Protein AF-A0A7S4MYH3-F1 (afdb_monomer_lite)

Foldseek 3Di:
DVVVVVVVVVVLLCVLAKDWDAAPPDPDIDIDHDPVVSPAAEDPDFQWDWDQDNHPRDIDIGGPDDDDVVGGGYDHPPPPPDDDDDQLVVSQVVVVVSVDGDPHPVNVVVVCPPPQPADPVPRHGQDLPPPDDDDDDDDPDDDDPDPPPPDDDDDDDDPVPDPDDDTDDPPDDPPDD

pLDDT: mean 71.09, std 26.32, range [26.2, 97.81]

Secondary structure (DSSP, 8-state):
-HHHHHHHHHHHHHHHH-EEE--TT-SS-EEE--TTGGGPEE-SS-SEEEEEETTTTEEEEEESS---TTPPPEE-TT---SS-PPPHHHHHHHHHTTT-----HHHHHHHT-S--EEPTTT--EE-S-------------S----------------TT------PPPTT------

Organism: NCBI:txid72548

Radius of gyration: 24.91 Å; chains: 1; bounding box: 47×44×74 Å

Structure (mmCIF, N/CA/C/O backbone):
data_AF-A0A7S4MYH3-F1
#
_entry.id   AF-A0A7S4MYH3-F1
#
loop_
_atom_site.group_PDB
_atom_site.id
_atom_site.type_symbol
_atom_site.label_atom_id
_atom_site.label_alt_id
_atom_site.label_comp_id
_atom_site.label_asym_id
_atom_site.label_entity_id
_atom_site.label_seq_id
_atom_site.pdbx_PDB_ins_code
_atom_site.Cartn_x
_atom_site.Cartn_y
_atom_site.Cartn_z
_atom_site.occupancy
_atom_site.B_iso_or_equiv
_atom_site.auth_seq_id
_atom_site.auth_comp_id
_atom_site.auth_asym_id
_atom_site.auth_atom_id
_atom_site.pdbx_PDB_model_num
ATOM 1 N N . GLU A 1 1 ? -1.371 -21.187 26.326 1.00 77.88 1 GLU A N 1
ATOM 2 C CA . GLU A 1 1 ? -1.221 -21.629 24.920 1.00 77.88 1 GLU A CA 1
ATOM 3 C C . GLU A 1 1 ? -2.304 -21.129 23.949 1.00 77.88 1 GLU A C 1
ATOM 5 O O . GLU A 1 1 ? -2.025 -20.243 23.146 1.00 77.88 1 GLU A O 1
ATOM 10 N N . ALA A 1 2 ? -3.549 -21.633 23.972 1.00 91.75 2 ALA A N 1
ATOM 11 C CA . ALA A 1 2 ? -4.545 -21.279 22.938 1.00 91.75 2 ALA A CA 1
ATOM 12 C C . ALA A 1 2 ? -4.928 -19.783 22.912 1.00 91.75 2 ALA A C 1
ATOM 14 O O . ALA A 1 2 ? -5.076 -19.186 21.843 1.00 91.75 2 ALA A O 1
ATOM 15 N N . GLN A 1 3 ? -5.068 -19.159 24.085 1.00 94.94 3 GLN A N 1
ATOM 16 C CA . GLN A 1 3 ? -5.389 -17.735 24.203 1.00 94.94 3 GLN A CA 1
ATOM 17 C C . GLN A 1 3 ? -4.235 -16.837 23.737 1.00 94.94 3 GLN A C 1
ATOM 19 O O . GLN A 1 3 ? -4.470 -15.880 23.004 1.00 94.94 3 GLN A O 1
ATOM 24 N N . GLU A 1 4 ? -2.994 -17.179 24.081 1.00 96.75 4 GLU A N 1
ATOM 25 C CA . GLU A 1 4 ? -1.796 -16.451 23.638 1.00 96.75 4 GLU A CA 1
ATOM 26 C C . GLU A 1 4 ? -1.680 -16.473 22.115 1.00 96.75 4 GLU A C 1
ATOM 28 O O . GLU A 1 4 ? -1.494 -15.431 21.489 1.00 96.75 4 GLU A O 1
ATOM 33 N N . ARG A 1 5 ? -1.909 -17.637 21.493 1.00 96.50 5 ARG A N 1
ATOM 34 C CA . ARG A 1 5 ? -1.920 -17.762 20.031 1.00 96.50 5 ARG A CA 1
ATOM 35 C C . ARG A 1 5 ? -2.993 -16.883 19.383 1.00 96.50 5 ARG A C 1
ATOM 37 O O . ARG A 1 5 ? -2.748 -16.282 18.334 1.00 96.50 5 ARG A O 1
ATOM 44 N N . ARG A 1 6 ? -4.179 -16.785 19.994 1.00 96.88 6 ARG A N 1
ATOM 45 C CA . ARG A 1 6 ? -5.254 -15.899 19.513 1.00 96.88 6 ARG A CA 1
ATOM 46 C C . ARG A 1 6 ? -4.842 -14.431 19.599 1.00 96.88 6 ARG A C 1
ATOM 48 O O . ARG A 1 6 ? -5.000 -13.719 18.611 1.00 96.88 6 ARG A O 1
ATOM 55 N N . ILE A 1 7 ? -4.282 -14.003 20.730 1.00 97.06 7 ILE A N 1
ATOM 56 C CA . ILE A 1 7 ? -3.800 -12.629 20.932 1.00 97.06 7 ILE A CA 1
ATOM 57 C C . ILE A 1 7 ? -2.710 -12.295 19.907 1.00 97.06 7 ILE A C 1
ATOM 59 O O . ILE A 1 7 ? -2.837 -11.310 19.181 1.00 97.06 7 ILE A O 1
ATOM 63 N N . ALA A 1 8 ? -1.706 -13.162 19.757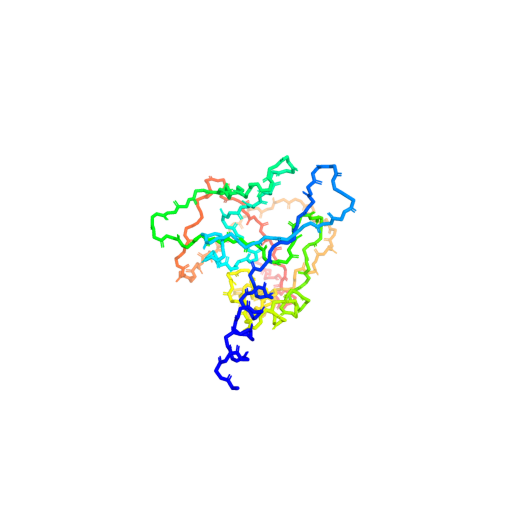 1.00 96.81 8 ALA A N 1
ATOM 64 C CA . ALA A 1 8 ? -0.631 -12.992 18.781 1.00 96.81 8 ALA A CA 1
ATOM 65 C C . ALA A 1 8 ? -1.163 -12.868 17.344 1.00 96.81 8 ALA A C 1
ATOM 67 O O . ALA A 1 8 ? -0.713 -12.019 16.578 1.00 96.81 8 ALA A O 1
ATOM 68 N N . THR A 1 9 ? -2.177 -13.660 16.984 1.00 95.88 9 THR A N 1
ATOM 69 C CA . THR A 1 9 ? -2.806 -13.597 15.655 1.00 95.88 9 THR A CA 1
ATOM 70 C C . THR A 1 9 ? -3.501 -12.256 15.409 1.00 95.88 9 THR A C 1
ATOM 72 O O . THR A 1 9 ? -3.413 -11.706 14.310 1.00 95.88 9 THR A O 1
ATOM 75 N N . VAL A 1 10 ? -4.205 -11.717 16.408 1.00 95.00 10 VAL A N 1
ATOM 76 C CA . VAL A 1 10 ? -4.871 -10.409 16.295 1.00 95.00 10 VAL A CA 1
ATOM 77 C C . VAL A 1 10 ? -3.840 -9.292 16.148 1.00 95.00 10 VAL A C 1
ATOM 79 O O . VAL A 1 10 ? -3.976 -8.462 15.251 1.00 95.00 10 VAL A O 1
ATOM 82 N N . LEU A 1 11 ? -2.779 -9.315 16.959 1.00 94.88 11 LEU A N 1
ATOM 83 C CA . LEU A 1 11 ? -1.697 -8.333 16.884 1.00 94.88 11 LEU A CA 1
ATOM 84 C C . LEU A 1 11 ? -0.971 -8.384 15.535 1.00 94.88 11 LEU A C 1
ATOM 86 O O . LEU A 1 11 ? -0.746 -7.341 14.929 1.00 94.88 11 LEU A O 1
ATOM 90 N N . ALA A 1 12 ? -0.693 -9.578 15.006 1.00 92.31 12 ALA A N 1
ATOM 91 C CA . ALA A 1 12 ? -0.082 -9.734 13.686 1.00 92.31 12 ALA A CA 1
ATOM 92 C C . ALA A 1 12 ? -0.967 -9.158 12.566 1.00 92.31 12 ALA A C 1
ATOM 94 O O . ALA A 1 12 ? -0.478 -8.472 11.667 1.00 92.31 12 ALA A O 1
ATOM 95 N N . ARG A 1 13 ? -2.290 -9.381 12.631 1.00 92.31 13 ARG A N 1
ATOM 96 C CA . ARG A 1 13 ? -3.244 -8.786 11.678 1.00 92.31 13 ARG A CA 1
ATOM 97 C C . ARG A 1 13 ? -3.248 -7.266 11.771 1.00 92.31 13 ARG A C 1
ATOM 99 O O . ARG A 1 13 ? -3.259 -6.615 10.729 1.00 92.31 13 ARG A O 1
ATOM 106 N N . TRP A 1 14 ? -3.226 -6.719 12.985 1.00 92.88 14 TRP A N 1
ATOM 107 C CA . TRP A 1 14 ? -3.148 -5.280 13.208 1.00 92.88 14 TRP A CA 1
ATOM 108 C C . TRP A 1 14 ? -1.850 -4.692 12.649 1.00 92.88 14 TRP A C 1
ATOM 110 O O . TRP A 1 14 ? -1.893 -3.741 11.881 1.00 92.88 14 TRP A O 1
ATOM 120 N N . GLN A 1 15 ? -0.702 -5.300 12.940 1.00 89.25 15 GLN A N 1
ATOM 121 C CA . GLN A 1 15 ? 0.598 -4.812 12.481 1.00 89.25 15 GLN A CA 1
ATOM 122 C C . GLN A 1 15 ? 0.737 -4.839 10.951 1.00 89.25 15 GLN A C 1
ATOM 124 O O . GLN A 1 15 ? 1.323 -3.933 10.361 1.00 89.25 15 GLN A O 1
ATOM 129 N N . ALA A 1 16 ? 0.181 -5.858 10.292 1.00 87.75 16 ALA A N 1
ATOM 130 C CA . ALA A 1 16 ? 0.255 -5.976 8.839 1.00 87.75 16 ALA A CA 1
ATOM 131 C C . ALA A 1 16 ? -0.674 -4.993 8.109 1.00 87.75 16 ALA A C 1
ATOM 133 O O . ALA A 1 16 ? -0.323 -4.504 7.035 1.00 87.75 16 ALA A O 1
ATOM 134 N N . ASN A 1 17 ? -1.841 -4.697 8.686 1.00 90.44 17 ASN A N 1
ATOM 135 C CA . ASN A 1 17 ? -2.952 -4.093 7.952 1.00 90.44 17 ASN A CA 1
ATOM 136 C C . ASN A 1 17 ? -3.521 -2.807 8.576 1.00 90.44 17 ASN A C 1
ATOM 138 O O . ASN A 1 17 ? -4.408 -2.188 7.989 1.00 90.44 17 ASN A O 1
ATOM 142 N N . GLY A 1 18 ? -3.077 -2.435 9.776 1.00 90.19 18 GLY A N 1
ATOM 143 C CA . GLY A 1 18 ? -3.474 -1.199 10.435 1.00 90.19 18 GLY A CA 1
ATOM 144 C C . GLY A 1 18 ? -3.034 0.013 9.620 1.00 90.19 18 GLY A C 1
ATOM 145 O O . GLY A 1 18 ? -1.952 0.020 9.023 1.00 90.19 18 GLY A O 1
ATOM 146 N N . PHE A 1 19 ? -3.895 1.024 9.584 1.00 88.25 19 PHE A N 1
ATOM 147 C CA . PHE A 1 19 ? -3.667 2.268 8.864 1.00 88.25 19 PHE A CA 1
ATOM 148 C C . PHE A 1 19 ? -3.749 3.439 9.838 1.00 88.25 19 PHE A C 1
ATOM 150 O O . PHE A 1 19 ? -4.798 3.636 10.456 1.00 88.25 19 PHE A O 1
ATOM 157 N N . SER A 1 20 ? -2.653 4.187 9.968 1.00 89.12 20 SER A N 1
ATOM 158 C CA . SER A 1 20 ? -2.601 5.409 10.772 1.00 89.12 20 SER A CA 1
ATOM 159 C C . SER A 1 20 ? -3.119 6.598 9.972 1.00 89.12 20 SER A C 1
ATOM 161 O O . SER A 1 20 ? -2.891 6.683 8.765 1.00 89.12 20 SER A O 1
ATOM 163 N N . PHE A 1 21 ? -3.839 7.504 10.626 1.00 88.81 21 PHE A N 1
ATOM 164 C CA . PHE A 1 21 ? -4.368 8.710 10.003 1.00 88.81 21 PHE A CA 1
ATOM 165 C C . PHE A 1 21 ? -4.601 9.823 11.036 1.00 88.81 21 PHE A C 1
ATOM 167 O O . PHE A 1 21 ? -4.911 9.542 12.197 1.00 88.81 21 PHE A O 1
ATOM 174 N N . PRO A 1 22 ? -4.521 11.096 10.617 1.00 88.31 22 PRO A N 1
ATOM 175 C CA . PRO A 1 22 ? -4.931 12.213 11.454 1.00 88.31 22 PRO A CA 1
ATOM 176 C C . PRO A 1 22 ? -6.462 12.314 11.503 1.00 88.31 22 PRO A C 1
ATOM 178 O O . PRO A 1 22 ? -7.133 12.261 10.467 1.00 88.31 22 PRO A O 1
ATOM 181 N N . LEU A 1 23 ? -7.019 12.520 12.698 1.00 89.62 23 LEU A N 1
ATOM 182 C CA . LEU A 1 23 ? -8.419 12.902 12.886 1.00 89.62 23 LEU A CA 1
ATOM 183 C C . LEU A 1 23 ? -8.480 14.370 13.332 1.00 89.62 23 LEU A C 1
ATOM 185 O O . LEU A 1 23 ? -7.692 14.818 14.162 1.00 89.62 23 LEU A O 1
ATOM 189 N N . ARG A 1 24 ? -9.393 15.154 12.754 1.00 89.62 24 ARG A N 1
ATOM 190 C CA . ARG A 1 24 ? -9.544 16.577 13.067 1.00 89.62 24 ARG A CA 1
ATOM 191 C C . ARG A 1 24 ? -9.899 16.740 14.542 1.00 89.62 24 ARG A C 1
ATOM 193 O O . ARG A 1 24 ? -10.902 16.203 14.995 1.00 89.62 24 ARG A O 1
ATOM 200 N N . GLY A 1 25 ? -9.123 17.567 15.237 1.00 87.50 25 GLY A N 1
ATOM 201 C CA . GLY A 1 25 ? -9.317 17.848 16.659 1.00 87.50 25 GLY A CA 1
ATOM 202 C C . GLY A 1 25 ? -8.562 16.896 17.585 1.00 87.50 25 GLY A C 1
ATOM 203 O O . GLY A 1 25 ? -8.502 17.170 18.778 1.00 87.50 25 GLY A O 1
ATOM 204 N N . GLU A 1 26 ? -7.932 15.848 17.050 1.00 87.94 26 GLU A N 1
ATOM 205 C CA . GLU A 1 26 ? -7.080 14.950 17.824 1.00 87.94 26 GLU A CA 1
ATOM 206 C C . GLU A 1 26 ? -5.618 15.382 17.746 1.00 87.94 26 GLU A C 1
ATOM 208 O O . GLU A 1 26 ? -5.087 15.680 16.674 1.00 87.94 26 GLU A O 1
ATOM 213 N N . ALA A 1 27 ? -4.954 15.406 18.902 1.00 83.12 27 ALA A N 1
ATOM 214 C CA . ALA A 1 27 ? -3.536 15.747 18.992 1.00 83.12 27 ALA A CA 1
ATOM 215 C C . ALA A 1 27 ? -2.619 14.604 18.521 1.00 83.12 27 ALA A C 1
ATOM 217 O O . ALA A 1 27 ? -1.456 14.841 18.200 1.00 83.12 27 ALA A O 1
ATOM 218 N N . GLN A 1 28 ? -3.123 13.368 18.507 1.00 83.44 28 GLN A N 1
ATOM 219 C CA . GLN A 1 28 ? -2.377 12.172 18.122 1.00 83.44 28 GLN A CA 1
ATOM 220 C C . GLN A 1 28 ? -3.003 11.530 16.885 1.00 83.44 28 GLN A C 1
ATOM 222 O O . GLN A 1 28 ? -4.215 11.602 16.676 1.00 83.44 28 GLN A O 1
ATOM 227 N N . GLU A 1 29 ? -2.174 10.870 16.076 1.00 85.75 29 GLU A N 1
ATOM 228 C CA . GLU A 1 29 ? -2.682 10.009 15.013 1.00 85.75 29 GLU A CA 1
ATOM 229 C C . GLU A 1 29 ? -3.488 8.854 15.608 1.00 85.75 29 GLU A C 1
ATOM 231 O O . GLU A 1 29 ? -3.087 8.223 16.590 1.00 85.75 29 GLU A O 1
ATOM 236 N N . LEU A 1 30 ? -4.615 8.554 14.973 1.00 89.94 30 LEU A N 1
ATOM 237 C CA . LEU A 1 30 ? -5.394 7.361 15.263 1.00 89.94 30 LEU A CA 1
ATOM 238 C C . LEU A 1 30 ? -5.020 6.258 14.281 1.00 89.94 30 LEU A C 1
ATOM 240 O O . LEU A 1 30 ? -4.434 6.504 13.228 1.00 89.94 30 LEU A O 1
ATOM 244 N N . ALA A 1 31 ? -5.397 5.027 14.610 1.00 90.50 31 ALA A N 1
ATOM 245 C CA . ALA A 1 31 ? -5.215 3.887 13.730 1.00 90.50 31 ALA A CA 1
ATOM 246 C C . ALA A 1 31 ? -6.507 3.079 13.613 1.00 90.50 31 ALA A C 1
ATOM 248 O O . ALA A 1 31 ? -7.250 2.918 14.582 1.00 90.50 31 ALA A O 1
ATOM 249 N N . ALA A 1 32 ? -6.771 2.555 12.417 1.00 92.56 32 ALA A N 1
ATOM 250 C CA . ALA A 1 32 ? -7.937 1.723 12.150 1.00 92.56 32 ALA A CA 1
ATOM 251 C C . ALA A 1 32 ? -7.619 0.553 11.215 1.00 92.56 32 ALA A C 1
ATOM 253 O O . ALA A 1 32 ? -6.666 0.570 10.434 1.00 92.56 32 ALA A O 1
ATOM 254 N N . ALA A 1 33 ? -8.476 -0.464 11.292 1.00 92.81 33 ALA A N 1
ATOM 255 C CA . ALA A 1 33 ? -8.488 -1.628 10.421 1.00 92.81 33 ALA A CA 1
ATOM 256 C C . ALA A 1 33 ? -9.753 -1.602 9.549 1.00 92.81 33 ALA A C 1
ATOM 258 O O . ALA A 1 33 ? -10.864 -1.822 10.030 1.00 92.81 33 ALA A O 1
ATOM 259 N N . TYR A 1 34 ? -9.588 -1.348 8.252 1.00 94.56 34 TYR A N 1
ATOM 260 C CA . TYR A 1 34 ? -10.688 -1.251 7.292 1.00 94.56 34 TYR A CA 1
ATOM 261 C C . TYR A 1 34 ? -10.880 -2.566 6.526 1.00 94.56 34 TYR A C 1
ATOM 263 O O . TYR A 1 34 ? -10.160 -2.845 5.568 1.00 94.56 34 TYR A O 1
ATOM 271 N N . HIS A 1 35 ? -11.891 -3.355 6.903 1.00 92.25 35 HIS A N 1
ATOM 272 C CA . HIS A 1 35 ? -12.091 -4.733 6.425 1.00 92.25 35 HIS A CA 1
ATOM 273 C C . HIS A 1 35 ? -11.937 -4.944 4.903 1.00 92.25 35 HIS A C 1
ATOM 275 O O . HIS A 1 35 ? -11.343 -5.937 4.478 1.00 92.25 35 HIS A O 1
ATOM 281 N N . LEU A 1 36 ? -12.482 -4.040 4.082 1.00 94.06 36 LEU A N 1
ATOM 282 C CA . LEU A 1 36 ? -12.408 -4.144 2.619 1.00 94.06 36 LEU A CA 1
ATOM 283 C C . LEU A 1 36 ? -11.092 -3.604 2.052 1.00 94.06 36 LEU A C 1
ATOM 285 O O . LEU A 1 36 ? -10.504 -4.227 1.174 1.00 94.06 36 LEU A O 1
ATOM 289 N N . PHE A 1 37 ? -10.610 -2.477 2.569 1.00 94.06 37 PHE A N 1
ATOM 290 C CA . PHE A 1 37 ? -9.385 -1.834 2.093 1.00 94.06 37 PHE A CA 1
ATOM 291 C C . PHE A 1 37 ? -8.142 -2.698 2.338 1.00 94.06 37 PHE A C 1
ATOM 293 O O . PHE A 1 37 ? -7.283 -2.794 1.468 1.00 94.06 37 PHE A O 1
ATOM 300 N N . MET A 1 38 ? -8.095 -3.427 3.457 1.00 92.56 38 MET A N 1
ATOM 301 C CA . MET A 1 38 ? -6.987 -4.331 3.804 1.00 92.56 38 MET A CA 1
ATOM 302 C C . MET A 1 38 ? -6.835 -5.522 2.832 1.00 92.56 38 MET A C 1
ATOM 304 O O . MET A 1 38 ? -5.899 -6.302 2.962 1.00 92.56 38 MET A O 1
ATOM 308 N N . LYS A 1 39 ? -7.760 -5.699 1.875 1.00 93.81 39 LYS A N 1
ATOM 309 C CA . LYS A 1 39 ? -7.684 -6.721 0.815 1.00 93.81 39 LYS A CA 1
ATOM 310 C C . LYS A 1 39 ? -7.032 -6.207 -0.469 1.00 93.81 39 LYS A C 1
ATOM 312 O O . LYS A 1 39 ? -6.749 -7.008 -1.357 1.00 93.81 39 LYS A O 1
ATOM 317 N N . MET A 1 40 ? -6.866 -4.892 -0.611 1.00 95.00 40 MET A N 1
ATOM 318 C CA . MET A 1 40 ? -6.221 -4.318 -1.788 1.00 95.00 40 MET A CA 1
ATOM 319 C C . MET A 1 40 ? -4.750 -4.700 -1.814 1.00 95.00 40 MET A C 1
ATOM 321 O O . MET A 1 40 ? -4.146 -4.882 -0.766 1.00 95.00 40 MET A O 1
ATOM 325 N N . LEU A 1 41 ? -4.187 -4.820 -3.012 1.00 94.38 41 LEU A N 1
ATOM 326 C CA . LEU A 1 41 ? -2.791 -5.199 -3.191 1.00 94.38 41 LEU A CA 1
ATOM 327 C C . LEU A 1 41 ? -1.894 -3.967 -3.295 1.00 94.38 41 LEU A C 1
ATOM 329 O O . LEU A 1 41 ? -2.333 -2.872 -3.656 1.00 94.38 41 LEU A O 1
ATOM 333 N N . HIS A 1 42 ? -0.606 -4.169 -3.042 1.00 94.00 42 HIS A N 1
ATOM 334 C CA . HIS A 1 42 ? 0.389 -3.145 -3.301 1.00 94.00 42 HIS A CA 1
ATOM 335 C C . HIS A 1 42 ? 0.751 -3.068 -4.791 1.00 94.00 42 HIS A C 1
ATOM 337 O O . HIS A 1 42 ? 1.002 -4.090 -5.430 1.00 94.00 42 HIS A O 1
ATOM 343 N N . SER A 1 43 ? 0.880 -1.852 -5.317 1.00 94.44 43 SER A N 1
ATOM 344 C CA . SER A 1 43 ? 1.632 -1.561 -6.541 1.00 94.44 43 SER A CA 1
ATOM 345 C C . SER A 1 43 ? 2.371 -0.237 -6.379 1.00 94.44 43 SER A C 1
ATOM 347 O O . SER A 1 43 ? 1.827 0.710 -5.815 1.00 94.44 43 SER A O 1
ATOM 349 N N . CYS A 1 44 ? 3.591 -0.146 -6.912 1.00 92.00 44 CYS A N 1
ATOM 350 C CA . CYS A 1 44 ? 4.346 1.111 -6.971 1.00 92.00 44 CYS A CA 1
ATOM 351 C C . CYS A 1 44 ? 3.882 2.030 -8.121 1.00 92.00 44 CYS A C 1
ATOM 353 O O . CYS A 1 44 ? 4.385 3.144 -8.264 1.00 92.00 44 CYS A O 1
ATOM 355 N N . GLU A 1 45 ? 2.972 1.527 -8.961 1.00 91.94 45 GLU A N 1
ATOM 356 C CA . GLU A 1 45 ? 2.174 2.253 -9.957 1.00 91.94 45 GLU A CA 1
ATOM 357 C C . GLU A 1 45 ? 0.710 1.843 -9.767 1.00 91.94 45 GLU A C 1
ATOM 359 O O . GLU A 1 45 ? 0.201 0.977 -10.490 1.00 91.94 45 GLU A O 1
ATOM 364 N N . PRO A 1 46 ? 0.052 2.347 -8.714 1.00 95.19 46 PRO A N 1
ATOM 365 C CA . PRO A 1 46 ? -1.285 1.905 -8.370 1.00 95.19 46 PRO A CA 1
ATOM 366 C C . PRO A 1 46 ? -2.343 2.471 -9.323 1.00 95.19 46 PRO A C 1
ATOM 368 O O . PRO A 1 46 ? -2.191 3.549 -9.898 1.00 95.19 46 PRO A O 1
ATOM 371 N N . ASN A 1 47 ? -3.461 1.755 -9.449 1.00 96.75 47 ASN A N 1
ATOM 372 C CA . ASN A 1 47 ? -4.657 2.232 -10.157 1.00 96.75 47 ASN A CA 1
ATOM 373 C C . ASN A 1 47 ? -5.696 2.878 -9.226 1.00 96.75 47 ASN A C 1
ATOM 375 O O . ASN A 1 47 ? -6.735 3.340 -9.699 1.00 96.75 47 ASN A O 1
ATOM 379 N N . CYS A 1 48 ? -5.419 2.930 -7.922 1.00 96.12 48 CYS A N 1
ATOM 380 C CA . CYS A 1 48 ? -6.236 3.603 -6.925 1.00 96.12 48 CYS A CA 1
ATOM 381 C C . CYS A 1 48 ? -5.383 4.484 -6.005 1.00 96.12 48 CYS A C 1
ATOM 383 O O . CYS A 1 48 ? -4.233 4.173 -5.701 1.00 96.12 48 CYS A O 1
ATOM 385 N N . LYS A 1 49 ? -5.990 5.564 -5.513 1.00 93.38 49 LYS A N 1
ATOM 386 C CA . LYS A 1 49 ? -5.481 6.400 -4.423 1.00 93.38 49 LYS A CA 1
ATOM 387 C C . LYS A 1 49 ? -6.441 6.362 -3.246 1.00 93.38 49 LYS A C 1
ATOM 389 O O . LYS A 1 49 ? -7.646 6.166 -3.432 1.00 93.38 49 LYS A O 1
ATOM 394 N N . THR A 1 50 ? -5.916 6.566 -2.048 1.00 91.81 50 THR A N 1
ATOM 395 C CA . THR A 1 50 ? -6.689 6.483 -0.809 1.00 91.81 50 THR A CA 1
ATOM 396 C C . THR A 1 50 ? -6.632 7.780 -0.036 1.00 91.81 50 THR A C 1
ATOM 398 O O . THR A 1 50 ? -5.570 8.380 0.079 1.00 91.81 50 THR A O 1
ATOM 401 N N . ARG A 1 51 ? -7.760 8.182 0.541 1.00 91.00 51 ARG A N 1
ATOM 402 C CA . ARG A 1 51 ? -7.846 9.317 1.458 1.00 91.00 51 ARG A CA 1
ATOM 403 C C . ARG A 1 51 ? -8.677 8.911 2.661 1.00 91.00 51 ARG A C 1
ATOM 405 O O . ARG A 1 51 ? -9.727 8.301 2.490 1.00 91.00 51 ARG A O 1
ATOM 412 N N . VAL A 1 52 ? -8.240 9.278 3.858 1.00 91.38 52 VAL A N 1
ATOM 413 C CA . VAL A 1 52 ? -9.071 9.161 5.059 1.00 91.38 52 VAL A CA 1
ATOM 414 C C . VAL A 1 52 ? -9.691 10.523 5.346 1.00 91.38 52 VAL A C 1
ATOM 416 O O . VAL A 1 52 ? -8.989 11.532 5.378 1.00 91.38 52 VAL A O 1
ATOM 419 N N . ALA A 1 53 ? -11.015 10.570 5.477 1.00 91.31 53 ALA A N 1
ATOM 420 C CA . ALA A 1 53 ? -11.739 11.789 5.806 1.00 91.31 53 ALA A CA 1
ATOM 421 C C . ALA A 1 53 ? -11.412 12.197 7.254 1.00 91.31 53 ALA A C 1
ATOM 423 O O . ALA A 1 53 ? -11.768 11.454 8.176 1.00 91.31 53 ALA A O 1
ATOM 424 N N . PRO A 1 54 ? -10.761 13.352 7.480 1.00 88.62 54 PRO A N 1
ATOM 425 C CA . PRO A 1 54 ? -10.285 13.732 8.807 1.00 88.62 54 PRO A CA 1
ATOM 426 C C . PRO A 1 54 ? -11.428 14.006 9.791 1.00 88.62 54 PRO A C 1
ATOM 428 O O . PRO A 1 54 ? -11.200 14.025 10.989 1.00 88.62 54 PRO A O 1
ATOM 431 N N . GLU A 1 55 ? -12.661 14.207 9.329 1.00 90.75 55 GLU A N 1
ATOM 432 C CA . GLU A 1 55 ? -13.822 14.445 10.192 1.00 90.75 55 GLU A CA 1
ATOM 433 C C . GLU A 1 55 ? -14.442 13.157 10.750 1.00 90.75 55 GLU A C 1
ATOM 435 O O . GLU A 1 55 ? -15.166 13.208 11.737 1.00 90.75 55 GLU A O 1
ATOM 440 N N . SER A 1 56 ? -14.216 12.009 10.103 1.00 91.00 56 SER A N 1
ATOM 441 C CA . SER A 1 56 ? -14.942 10.765 10.421 1.00 91.00 56 SER A CA 1
ATOM 442 C C . SER A 1 56 ? -14.072 9.515 10.484 1.00 91.00 56 SER A C 1
ATOM 444 O O . SER A 1 56 ? -14.568 8.452 10.848 1.00 91.00 56 SER A O 1
ATOM 446 N N . GLY A 1 57 ? -12.809 9.591 10.062 1.00 91.38 57 GLY A N 1
ATOM 447 C CA . GLY A 1 57 ? -11.987 8.403 9.848 1.00 91.38 57 GLY A CA 1
ATOM 448 C C . GLY A 1 57 ? -12.512 7.514 8.715 1.00 91.38 57 GLY A C 1
ATOM 449 O O . GLY A 1 57 ? -12.102 6.369 8.583 1.00 91.38 57 GLY A O 1
ATOM 450 N N . ARG A 1 58 ? -13.443 7.980 7.874 1.00 93.81 58 ARG A N 1
ATOM 451 C CA . ARG A 1 58 ? -13.918 7.182 6.740 1.00 93.81 58 ARG A CA 1
ATOM 452 C C . ARG A 1 58 ? -12.830 7.096 5.675 1.00 93.81 58 ARG A C 1
ATOM 454 O O . ARG A 1 58 ? -12.392 8.123 5.162 1.00 93.81 58 ARG A O 1
ATOM 461 N N . ILE A 1 59 ? -12.454 5.881 5.285 1.00 94.12 59 ILE A N 1
ATOM 462 C CA . ILE A 1 59 ? -11.563 5.673 4.142 1.00 94.12 59 ILE A CA 1
ATOM 463 C C . ILE A 1 59 ? -12.326 5.762 2.816 1.00 94.12 59 ILE A C 1
ATOM 465 O O . ILE A 1 59 ? -13.396 5.175 2.636 1.00 94.12 59 ILE A O 1
ATOM 469 N N . GLU A 1 60 ? -11.748 6.489 1.870 1.00 94.50 60 GLU A N 1
ATOM 470 C CA . GLU A 1 60 ? -12.172 6.570 0.481 1.00 94.50 60 GLU A CA 1
ATOM 471 C C . GLU A 1 60 ? -11.078 5.999 -0.415 1.00 94.50 60 GLU A C 1
ATOM 473 O O . GLU A 1 60 ? -9.914 6.382 -0.305 1.00 94.50 60 GLU A O 1
ATOM 478 N N . VAL A 1 61 ? -11.466 5.125 -1.340 1.00 95.19 61 VAL A N 1
ATOM 479 C CA . VAL A 1 61 ? -10.592 4.597 -2.389 1.00 95.19 61 VAL A CA 1
ATOM 480 C C . VAL A 1 61 ? -11.124 5.098 -3.722 1.00 95.19 61 VAL A C 1
ATOM 482 O O . VAL A 1 61 ? -12.299 4.906 -4.036 1.00 95.19 61 VAL A O 1
ATOM 485 N N . ARG A 1 62 ? -10.277 5.770 -4.500 1.00 96.12 62 ARG A N 1
ATOM 486 C CA . ARG A 1 62 ? -10.657 6.385 -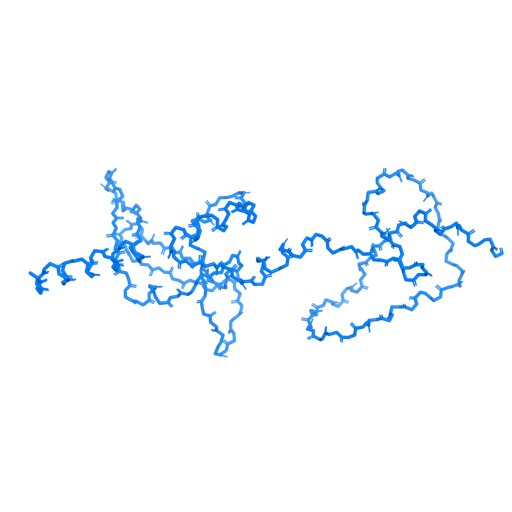5.776 1.00 96.12 62 ARG A CA 1
ATOM 487 C C . ARG A 1 62 ? -9.737 5.891 -6.877 1.00 96.12 62 ARG A C 1
ATOM 489 O O . ARG A 1 62 ? -8.520 5.923 -6.714 1.00 96.12 62 ARG A O 1
ATOM 496 N N . ALA A 1 63 ? -10.315 5.477 -7.998 1.00 97.31 63 ALA A N 1
ATOM 497 C CA . ALA A 1 63 ? -9.543 5.115 -9.177 1.00 97.31 63 ALA A CA 1
ATOM 498 C C . ALA A 1 63 ? -8.738 6.327 -9.688 1.00 97.31 63 ALA A C 1
ATOM 500 O O . ALA A 1 63 ? -9.231 7.456 -9.681 1.00 97.31 63 ALA A O 1
ATOM 501 N N . THR A 1 64 ? -7.499 6.095 -10.122 1.00 95.75 64 THR A N 1
ATOM 502 C CA . THR A 1 64 ? -6.619 7.113 -10.734 1.00 95.75 64 THR A CA 1
ATOM 503 C C . THR A 1 64 ? -6.602 7.033 -12.259 1.00 95.75 64 THR A C 1
ATOM 505 O O . THR A 1 64 ? -6.092 7.931 -12.922 1.00 95.75 64 THR A O 1
ATOM 508 N N . ARG A 1 65 ? -7.181 5.966 -12.816 1.00 95.75 65 ARG A N 1
ATOM 509 C CA . ARG A 1 65 ? -7.384 5.718 -14.246 1.00 95.75 65 ARG A CA 1
ATOM 510 C C . ARG A 1 65 ? -8.552 4.753 -14.445 1.00 95.75 65 ARG A C 1
ATOM 512 O O . ARG A 1 65 ? -9.043 4.178 -13.477 1.00 95.75 65 ARG A O 1
ATOM 519 N N . SER A 1 66 ? -8.950 4.512 -15.690 1.00 97.81 66 SER A N 1
ATOM 520 C CA . SER A 1 66 ? -9.897 3.441 -16.021 1.00 97.81 66 SER A CA 1
ATOM 521 C C . SER A 1 66 ? -9.366 2.072 -15.576 1.00 97.81 66 SER A C 1
ATOM 523 O O . SER A 1 66 ? -8.184 1.767 -15.766 1.00 97.81 66 SER A O 1
ATOM 525 N N . ILE A 1 67 ? -10.247 1.253 -15.000 1.00 97.81 67 ILE A N 1
ATOM 526 C CA . ILE A 1 67 ? -9.953 -0.091 -14.484 1.00 97.81 67 ILE A CA 1
ATOM 527 C C . ILE A 1 67 ? -10.857 -1.078 -15.213 1.00 97.81 67 ILE A C 1
ATOM 529 O O . ILE A 1 67 ? -12.066 -0.861 -15.309 1.00 97.81 67 ILE A O 1
ATOM 533 N N . ARG A 1 68 ? -10.279 -2.147 -15.760 1.00 97.75 68 ARG A N 1
ATOM 534 C CA . ARG A 1 68 ? -11.049 -3.174 -16.476 1.00 97.75 68 ARG A CA 1
ATOM 535 C C . ARG A 1 68 ? -11.714 -4.136 -15.494 1.00 97.75 68 ARG A C 1
ATOM 537 O O . ARG A 1 68 ? -11.208 -4.373 -14.400 1.00 97.75 68 ARG A O 1
ATOM 544 N N . GLN A 1 69 ? -12.824 -4.748 -15.901 1.00 97.62 69 GLN A N 1
ATOM 545 C CA . GLN A 1 69 ? -13.421 -5.833 -15.123 1.00 97.62 69 GLN A CA 1
ATOM 546 C C . GLN A 1 69 ? -12.403 -6.970 -14.935 1.00 97.62 69 GLN A C 1
ATOM 548 O O . GLN A 1 69 ? -11.743 -7.381 -15.887 1.00 97.62 69 GLN A O 1
ATOM 553 N N . GLY A 1 70 ? -12.268 -7.456 -13.698 1.00 97.25 70 GLY A N 1
ATOM 554 C CA . GLY A 1 70 ? -11.297 -8.492 -13.329 1.00 97.25 70 GLY A CA 1
ATOM 555 C C . GLY A 1 70 ? -9.870 -7.984 -13.091 1.00 97.25 70 GLY A C 1
ATOM 556 O O . GLY A 1 70 ? -9.029 -8.751 -12.631 1.00 97.25 70 GLY A O 1
ATOM 557 N N . GLU A 1 71 ? -9.580 -6.708 -13.353 1.00 96.88 71 GLU A N 1
ATOM 558 C CA . GLU A 1 71 ? -8.294 -6.107 -13.007 1.00 96.88 71 GLU A CA 1
ATOM 559 C C . GLU A 1 71 ? -8.184 -5.899 -11.488 1.00 96.88 71 GLU A C 1
ATOM 561 O O . GLU A 1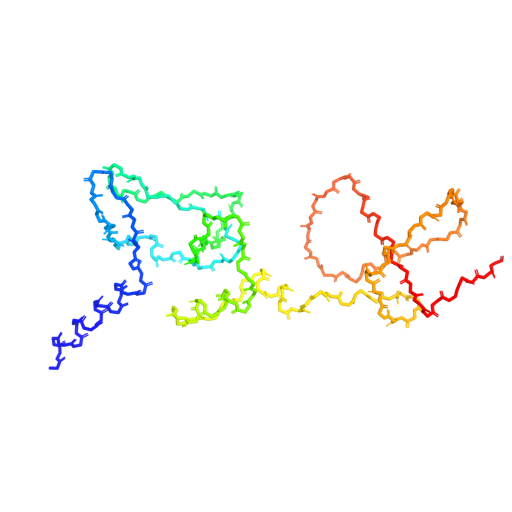 71 ? -9.122 -5.436 -10.836 1.00 96.88 71 GLU A O 1
ATOM 566 N N . ALA A 1 72 ? -7.026 -6.224 -10.910 1.00 96.12 72 ALA A N 1
ATOM 567 C CA . ALA A 1 72 ? -6.795 -6.055 -9.480 1.00 96.12 72 ALA A CA 1
ATOM 568 C C . ALA A 1 72 ? -6.760 -4.571 -9.077 1.00 96.12 72 ALA A C 1
ATOM 570 O O . ALA A 1 72 ? -6.099 -3.750 -9.717 1.00 96.12 72 ALA A O 1
ATOM 571 N N . LEU A 1 73 ? -7.420 -4.235 -7.967 1.00 96.94 73 LEU A N 1
ATOM 572 C CA . LEU A 1 73 ? -7.338 -2.909 -7.354 1.00 96.94 73 LEU A CA 1
ATOM 573 C C . LEU A 1 73 ? -6.077 -2.816 -6.490 1.00 96.94 73 LEU A C 1
ATOM 575 O O . LEU A 1 73 ? -5.834 -3.671 -5.634 1.00 96.94 73 LEU A O 1
ATOM 579 N N . THR A 1 74 ? -5.282 -1.772 -6.710 1.00 96.69 74 THR A N 1
ATOM 580 C CA . THR A 1 74 ? -3.960 -1.616 -6.090 1.00 96.69 74 THR A CA 1
ATOM 581 C C . THR A 1 74 ? -3.759 -0.221 -5.518 1.00 96.69 74 THR A C 1
ATOM 583 O O . THR A 1 74 ? -4.245 0.752 -6.092 1.00 96.69 74 THR A O 1
ATOM 586 N N . PHE A 1 75 ? -3.022 -0.116 -4.411 1.00 93.94 75 PHE A N 1
ATOM 587 C CA . PHE A 1 75 ? -2.594 1.159 -3.824 1.00 93.94 75 PHE A CA 1
ATOM 588 C C . PHE A 1 75 ? -1.121 1.113 -3.383 1.00 93.94 75 PHE A C 1
ATOM 590 O O . PHE A 1 75 ? -0.503 0.046 -3.322 1.00 93.94 75 PHE A O 1
ATOM 597 N N . ASP A 1 76 ? -0.534 2.271 -3.090 1.00 91.81 76 ASP A N 1
ATOM 598 C CA . ASP A 1 76 ? 0.853 2.361 -2.635 1.00 91.81 76 ASP A CA 1
ATOM 599 C C . ASP A 1 76 ? 0.954 2.230 -1.103 1.00 91.81 76 ASP A C 1
ATOM 601 O O . ASP A 1 76 ? 0.367 3.009 -0.358 1.00 91.81 76 ASP A O 1
ATOM 605 N N . TYR A 1 77 ? 1.724 1.251 -0.621 1.00 89.94 77 TYR A N 1
ATOM 606 C CA . TYR A 1 77 ? 1.911 0.981 0.812 1.00 89.94 77 TYR A CA 1
ATOM 607 C C . TYR A 1 77 ? 3.019 1.844 1.416 1.00 89.94 77 TYR A C 1
ATOM 609 O O . TYR A 1 77 ? 3.213 1.840 2.631 1.00 89.94 77 TYR A O 1
ATOM 617 N N . THR A 1 78 ? 3.787 2.534 0.574 1.00 84.69 78 THR A N 1
ATOM 618 C CA . THR A 1 78 ? 4.960 3.302 0.990 1.00 84.69 78 THR A CA 1
ATOM 619 C C . THR A 1 78 ? 4.623 4.723 1.435 1.00 84.69 78 THR A C 1
ATOM 621 O O . THR A 1 78 ? 5.521 5.449 1.842 1.00 84.69 78 THR A O 1
ATOM 624 N N . GLY A 1 79 ? 3.334 5.093 1.446 1.00 69.31 79 GLY A N 1
ATOM 625 C CA . GLY A 1 79 ? 2.871 6.385 1.960 1.00 69.31 79 GLY A CA 1
ATOM 626 C C . GLY A 1 79 ? 3.154 7.554 1.017 1.00 69.31 79 GLY A C 1
ATOM 627 O O . GLY A 1 79 ? 3.330 8.675 1.481 1.00 69.31 79 GLY A O 1
ATOM 628 N N . GLY A 1 80 ? 3.222 7.294 -0.293 1.00 55.12 80 GLY A N 1
ATOM 629 C CA . GLY A 1 80 ? 3.588 8.267 -1.322 1.00 55.12 80 GLY A CA 1
ATOM 630 C C . GLY A 1 80 ? 2.554 9.373 -1.555 1.00 55.12 80 GLY A C 1
ATOM 631 O O . GLY A 1 80 ? 1.935 9.423 -2.611 1.00 55.12 80 GLY A O 1
ATOM 632 N N . GLU A 1 81 ? 2.409 10.290 -0.603 1.00 48.84 81 GLU A N 1
ATOM 633 C CA . GLU A 1 81 ? 1.879 11.640 -0.826 1.00 48.84 81 GLU A CA 1
ATOM 634 C C . GLU A 1 81 ? 3.018 12.664 -0.627 1.00 48.84 81 GLU A C 1
ATOM 636 O O . GLU A 1 81 ? 2.914 13.533 0.225 1.00 48.84 81 GLU A O 1
ATOM 641 N N . ALA A 1 82 ? 4.146 12.557 -1.349 1.00 44.69 82 ALA A N 1
ATOM 642 C CA . ALA A 1 82 ? 5.131 13.650 -1.465 1.00 44.69 82 ALA A CA 1
ATOM 643 C C . ALA A 1 82 ? 6.230 13.373 -2.513 1.00 44.69 82 ALA A C 1
ATOM 645 O O . ALA A 1 82 ? 6.926 12.370 -2.425 1.00 44.69 82 ALA A O 1
ATOM 646 N N . ALA A 1 83 ? 6.364 14.308 -3.461 1.00 47.91 83 ALA A N 1
ATOM 647 C CA . ALA A 1 83 ? 7.522 14.806 -4.234 1.00 47.91 83 ALA A CA 1
ATOM 648 C C . ALA A 1 83 ? 8.701 13.909 -4.691 1.00 47.91 83 ALA A C 1
ATOM 650 O O . ALA A 1 83 ? 9.243 14.177 -5.760 1.00 47.91 83 ALA A O 1
ATOM 651 N N . GLU A 1 84 ? 9.107 12.863 -3.975 1.00 57.28 84 GLU A N 1
ATOM 652 C CA . GLU A 1 84 ? 10.268 12.038 -4.323 1.00 57.28 84 GLU A CA 1
ATOM 653 C C . GLU A 1 84 ? 9.920 10.569 -4.143 1.00 57.28 84 GLU A C 1
ATOM 655 O O . GLU A 1 84 ? 9.723 10.074 -3.034 1.00 57.28 84 GLU A O 1
ATOM 660 N N . THR A 1 85 ? 9.805 9.843 -5.255 1.00 67.06 85 THR A N 1
ATOM 661 C CA . THR A 1 85 ? 9.554 8.413 -5.134 1.00 67.06 85 THR A CA 1
ATOM 662 C C . THR A 1 85 ? 10.842 7.690 -4.743 1.00 67.06 85 THR A C 1
ATOM 664 O O . THR A 1 85 ? 11.827 7.841 -5.469 1.00 67.06 85 THR A O 1
ATOM 667 N N . PRO A 1 86 ? 10.850 6.866 -3.674 1.00 76.94 86 PRO A N 1
ATOM 668 C CA . PRO A 1 86 ? 12.056 6.174 -3.240 1.00 76.94 86 PRO A CA 1
ATOM 669 C C . PRO A 1 86 ? 12.663 5.324 -4.357 1.00 76.94 86 PRO A C 1
ATOM 671 O O . PRO A 1 86 ? 11.937 4.712 -5.153 1.00 76.94 86 PRO A O 1
ATOM 674 N N . ALA A 1 87 ? 13.995 5.241 -4.382 1.00 85.31 87 ALA A N 1
ATOM 675 C CA . ALA A 1 87 ? 14.708 4.366 -5.300 1.00 85.31 87 ALA A CA 1
ATOM 676 C C . ALA A 1 87 ? 14.276 2.900 -5.107 1.00 85.31 87 ALA A C 1
ATOM 678 O O . ALA A 1 87 ? 13.819 2.493 -4.035 1.00 85.31 87 ALA A O 1
ATOM 679 N N . LEU A 1 88 ? 14.447 2.077 -6.148 1.00 88.31 88 LEU A N 1
ATOM 680 C CA . LEU A 1 88 ? 14.031 0.668 -6.156 1.00 88.31 88 LEU A CA 1
ATOM 681 C C . LEU A 1 88 ? 14.493 -0.105 -4.908 1.00 88.31 88 LEU A C 1
ATOM 683 O O . LEU A 1 88 ? 13.720 -0.889 -4.350 1.00 88.31 88 LEU A O 1
ATOM 687 N N . VAL A 1 89 ? 15.743 0.105 -4.485 1.00 88.19 89 VAL A N 1
ATOM 688 C CA . VAL A 1 89 ? 16.351 -0.579 -3.333 1.00 88.19 89 VAL A CA 1
ATOM 689 C C . VAL A 1 89 ? 15.642 -0.200 -2.034 1.00 88.19 89 VAL A C 1
ATOM 691 O O . VAL A 1 89 ? 15.231 -1.095 -1.291 1.00 88.19 89 VAL A O 1
ATOM 694 N N . ASP A 1 90 ? 15.432 1.095 -1.801 1.00 88.69 90 ASP A N 1
ATOM 695 C CA . ASP A 1 90 ? 14.795 1.615 -0.587 1.00 88.69 90 ASP A CA 1
ATOM 696 C C . ASP A 1 90 ? 13.333 1.194 -0.513 1.00 88.69 90 ASP A C 1
ATOM 698 O O . ASP A 1 90 ? 12.869 0.661 0.498 1.00 88.69 90 ASP A O 1
ATOM 702 N N . ARG A 1 91 ? 12.616 1.319 -1.634 1.00 90.31 91 ARG A N 1
ATOM 703 C CA . ARG A 1 91 ? 11.230 0.871 -1.751 1.00 90.31 91 ARG A CA 1
ATOM 704 C C . ARG A 1 91 ? 11.091 -0.620 -1.446 1.00 90.31 91 ARG A C 1
ATOM 706 O O . ARG A 1 91 ? 10.219 -1.015 -0.676 1.00 90.31 91 ARG A O 1
ATOM 713 N N . ARG A 1 92 ? 11.964 -1.470 -2.000 1.00 90.12 92 ARG A N 1
ATOM 714 C CA . ARG A 1 92 ? 11.972 -2.910 -1.685 1.00 90.12 92 ARG A CA 1
AT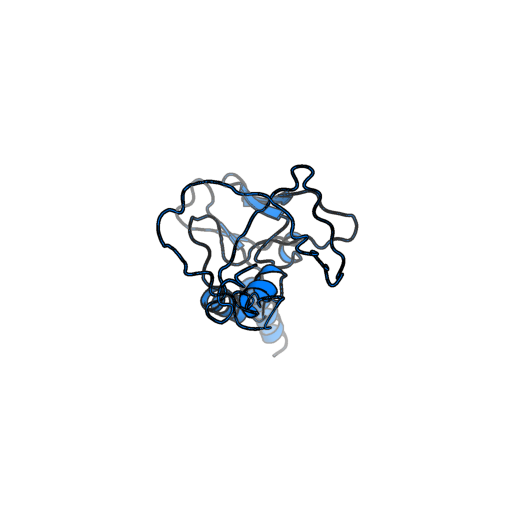OM 715 C C . ARG A 1 92 ? 12.310 -3.172 -0.222 1.00 90.12 92 ARG A C 1
ATOM 717 O O . ARG A 1 92 ? 11.718 -4.066 0.374 1.00 90.12 92 ARG A O 1
ATOM 724 N N . ALA A 1 93 ? 13.230 -2.413 0.370 1.00 89.88 93 ALA A N 1
ATOM 725 C CA . ALA A 1 93 ? 13.558 -2.548 1.784 1.00 89.88 93 ALA A CA 1
ATOM 726 C C . ALA A 1 93 ? 12.358 -2.217 2.686 1.00 89.88 93 ALA A C 1
ATOM 728 O O . ALA A 1 93 ? 12.099 -2.964 3.628 1.00 89.88 93 ALA A O 1
ATOM 729 N N . LEU A 1 94 ? 11.590 -1.168 2.371 1.00 88.75 94 LEU A N 1
ATOM 730 C CA . LEU A 1 94 ? 10.352 -0.823 3.079 1.00 88.75 94 LEU A CA 1
ATOM 731 C C . LEU A 1 94 ? 9.304 -1.938 2.974 1.00 88.75 94 LEU A C 1
ATOM 733 O O . LEU A 1 94 ? 8.726 -2.344 3.980 1.00 88.75 94 LEU A O 1
ATOM 737 N N . LEU A 1 95 ? 9.091 -2.479 1.774 1.00 90.88 95 LEU A N 1
ATOM 738 C CA . LEU A 1 95 ? 8.077 -3.511 1.536 1.00 90.88 95 LEU A CA 1
ATOM 739 C C . LEU A 1 95 ? 8.470 -4.877 2.115 1.00 90.88 95 LEU A C 1
ATOM 741 O O . LEU A 1 95 ? 7.610 -5.591 2.625 1.00 90.88 95 LEU A O 1
ATOM 745 N N . ARG A 1 96 ? 9.767 -5.207 2.173 1.00 91.19 96 ARG A N 1
ATOM 746 C CA . ARG A 1 96 ? 10.245 -6.413 2.871 1.00 91.19 96 ARG A CA 1
ATOM 747 C C . ARG A 1 96 ? 9.897 -6.409 4.358 1.00 91.19 96 ARG A C 1
ATOM 749 O O . ARG A 1 96 ? 9.609 -7.469 4.904 1.00 91.19 96 ARG A O 1
ATOM 756 N N . ARG A 1 97 ? 9.826 -5.237 5.006 1.00 86.94 97 ARG A N 1
ATOM 757 C CA . ARG A 1 97 ? 9.346 -5.118 6.401 1.00 86.94 97 ARG A CA 1
ATOM 758 C C . AR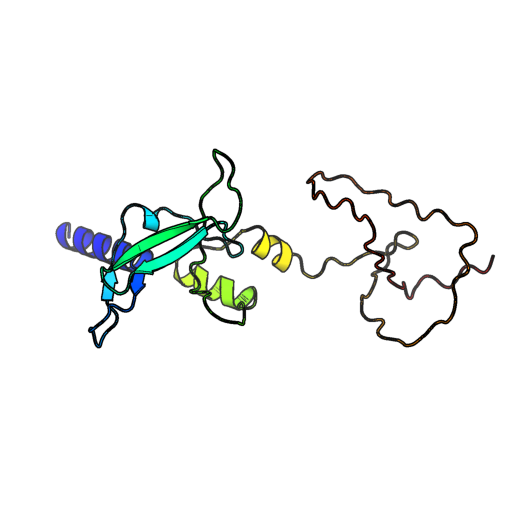G A 1 97 ? 7.866 -5.490 6.550 1.00 86.94 97 ARG A C 1
ATOM 760 O O . ARG A 1 97 ? 7.436 -5.816 7.649 1.00 86.94 97 ARG A O 1
ATOM 767 N N . ARG A 1 98 ? 7.095 -5.473 5.455 1.00 86.69 98 ARG A N 1
ATOM 768 C CA . ARG A 1 98 ? 5.707 -5.963 5.380 1.00 86.69 98 ARG A CA 1
ATOM 769 C C . ARG A 1 98 ? 5.620 -7.456 5.028 1.00 86.69 98 ARG A C 1
ATOM 771 O O . ARG A 1 98 ? 4.516 -7.975 4.910 1.00 86.69 98 ARG A O 1
ATOM 778 N N . GLY A 1 99 ? 6.752 -8.145 4.868 1.00 90.38 99 GLY A N 1
ATOM 779 C CA . GLY A 1 99 ? 6.809 -9.592 4.648 1.00 90.38 99 GLY A CA 1
ATOM 780 C C . GLY A 1 99 ? 6.650 -10.040 3.194 1.00 90.38 99 GLY A C 1
ATOM 781 O O . GLY A 1 99 ? 6.351 -11.208 2.966 1.00 90.38 99 GLY A O 1
ATOM 782 N N . PHE A 1 100 ? 6.835 -9.150 2.210 1.00 92.56 100 PHE A N 1
ATOM 783 C CA . PHE A 1 100 ? 6.769 -9.521 0.792 1.00 92.56 100 PHE A CA 1
ATOM 784 C C . PHE A 1 100 ? 7.786 -8.771 -0.079 1.00 92.56 100 PHE A C 1
ATOM 786 O O . PHE A 1 100 ? 8.342 -7.744 0.312 1.00 92.56 100 PHE A O 1
ATOM 793 N N . GLU A 1 101 ? 8.002 -9.281 -1.293 1.00 93.19 101 GLU A N 1
ATOM 794 C CA . GLU A 1 101 ? 8.759 -8.611 -2.348 1.00 93.19 101 GLU A CA 1
ATOM 795 C C . GLU A 1 101 ? 7.816 -8.111 -3.449 1.00 93.19 101 GLU A C 1
ATOM 797 O O . GLU A 1 101 ? 6.972 -8.849 -3.952 1.00 93.19 101 GLU A O 1
ATOM 802 N N . CYS A 1 102 ? 7.943 -6.836 -3.825 1.00 93.56 102 CYS A N 1
ATOM 803 C CA . CYS A 1 102 ? 7.108 -6.252 -4.868 1.00 93.56 102 CYS A CA 1
ATOM 804 C C . CYS A 1 102 ? 7.657 -6.551 -6.265 1.00 93.56 102 CYS A C 1
ATOM 806 O O . CYS A 1 102 ? 8.766 -6.133 -6.612 1.00 93.56 102 CYS A O 1
ATOM 808 N N . LEU A 1 103 ? 6.817 -7.198 -7.073 1.00 93.44 103 LEU A N 1
ATOM 809 C CA . LEU A 1 103 ? 7.057 -7.543 -8.475 1.00 93.44 103 LEU A CA 1
ATOM 810 C C . LEU A 1 103 ? 6.093 -6.801 -9.417 1.00 93.44 103 LEU A C 1
ATOM 812 O O . LEU A 1 103 ? 5.712 -7.312 -10.462 1.00 93.44 103 LEU A O 1
ATOM 816 N N . CYS A 1 104 ? 5.640 -5.599 -9.043 1.00 93.62 104 CYS A N 1
ATOM 817 C CA . CYS A 1 104 ? 4.809 -4.801 -9.945 1.00 93.62 104 CYS A CA 1
ATOM 818 C C . CYS A 1 104 ? 5.587 -4.408 -11.215 1.00 93.62 104 CYS A C 1
ATOM 820 O O . CYS A 1 104 ? 6.821 -4.362 -11.212 1.00 93.62 104 CYS A O 1
ATOM 822 N N . SER A 1 105 ? 4.863 -4.030 -12.272 1.00 91.94 105 SER A N 1
ATOM 823 C CA . SER A 1 105 ? 5.433 -3.607 -13.560 1.00 91.94 105 SER A CA 1
ATOM 824 C C . SER A 1 105 ? 6.546 -2.569 -13.416 1.00 91.94 105 SER A C 1
ATOM 826 O O . SER A 1 105 ? 7.545 -2.626 -14.128 1.00 91.94 105 SER A O 1
ATOM 828 N N . ARG A 1 106 ? 6.416 -1.633 -12.471 1.00 91.56 106 ARG A N 1
ATOM 829 C CA . ARG A 1 106 ? 7.455 -0.640 -12.189 1.00 91.56 106 ARG A CA 1
ATOM 830 C C . ARG A 1 106 ? 8.724 -1.257 -11.617 1.00 91.56 106 ARG A C 1
ATOM 832 O O . ARG A 1 106 ? 9.806 -0.989 -12.129 1.00 91.56 106 ARG A O 1
ATOM 839 N N . CYS A 1 107 ? 8.592 -2.086 -10.581 1.00 91.88 107 CYS A N 1
ATOM 840 C CA . CYS A 1 107 ? 9.726 -2.787 -9.982 1.00 91.88 107 CYS A CA 1
ATOM 841 C C . CYS A 1 107 ? 10.442 -3.661 -11.011 1.00 91.88 107 CYS A C 1
ATOM 843 O O . CYS A 1 107 ? 11.671 -3.682 -11.031 1.00 91.88 107 CYS A O 1
ATOM 845 N N . GLU A 1 108 ? 9.701 -4.359 -11.873 1.00 92.06 108 GLU A N 1
ATOM 846 C CA . GLU A 1 108 ? 10.289 -5.173 -12.937 1.00 92.06 108 GLU A CA 1
ATOM 847 C C . GLU A 1 108 ? 11.065 -4.324 -13.947 1.00 92.06 108 GLU A C 1
ATOM 849 O O . GLU A 1 108 ? 12.207 -4.658 -14.265 1.00 92.06 108 GLU A O 1
ATOM 854 N N . ARG A 1 109 ? 10.486 -3.210 -14.422 1.00 90.38 109 ARG A N 1
ATOM 855 C CA . ARG A 1 109 ? 11.163 -2.306 -15.365 1.00 90.38 109 ARG A CA 1
ATOM 856 C C . ARG A 1 109 ? 12.437 -1.717 -14.768 1.00 90.38 109 ARG A C 1
ATOM 858 O O . ARG A 1 109 ? 13.472 -1.753 -15.418 1.00 90.38 109 ARG A O 1
ATOM 865 N N . GLU A 1 110 ? 12.381 -1.229 -13.532 1.00 89.38 110 GLU A N 1
ATOM 866 C CA . GLU A 1 110 ? 13.548 -0.655 -12.852 1.00 89.38 110 GLU A CA 1
ATOM 867 C C . GLU A 1 110 ? 14.616 -1.718 -12.526 1.00 89.38 110 GLU A C 1
ATOM 869 O O . GLU A 1 110 ? 15.806 -1.418 -12.565 1.00 89.38 110 GLU A O 1
ATOM 874 N N . SER A 1 111 ? 14.222 -2.973 -12.260 1.00 87.69 111 SER A N 1
ATOM 875 C CA . SER A 1 111 ? 15.167 -4.073 -11.981 1.00 87.69 111 SER A CA 1
ATOM 876 C C . SER A 1 111 ? 15.981 -4.496 -13.197 1.00 87.69 111 SER A C 1
ATOM 878 O O . SER A 1 111 ? 17.100 -4.972 -13.040 1.00 87.69 111 SER A O 1
ATOM 880 N N . ARG A 1 112 ? 15.434 -4.336 -14.407 1.00 81.81 112 ARG A N 1
ATOM 881 C CA . ARG A 1 112 ? 16.164 -4.608 -15.654 1.00 81.81 112 ARG A CA 1
ATOM 882 C C . ARG A 1 112 ? 17.252 -3.560 -15.931 1.00 81.81 112 ARG A C 1
ATOM 884 O O . ARG A 1 112 ? 18.057 -3.763 -16.834 1.00 81.81 112 ARG A O 1
ATOM 891 N N . GLY A 1 113 ? 17.289 -2.473 -15.154 1.00 65.94 113 GLY A N 1
ATOM 892 C CA . GLY A 1 113 ? 18.141 -1.317 -15.403 1.00 65.94 113 GLY A CA 1
ATOM 893 C C . GLY A 1 113 ? 17.671 -0.510 -16.620 1.00 65.94 113 GLY A C 1
ATOM 894 O O . GLY A 1 113 ? 16.688 -0.873 -17.275 1.00 65.94 113 GLY A O 1
ATOM 895 N N . PRO A 1 114 ? 18.345 0.604 -16.952 1.00 61.66 114 PRO A N 1
ATOM 896 C CA . PRO A 1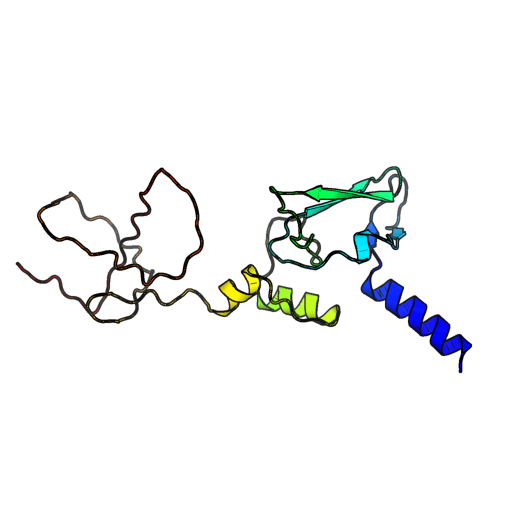 114 ? 18.166 1.224 -18.255 1.00 61.66 114 PRO A CA 1
ATOM 897 C C . PRO A 1 114 ? 18.540 0.175 -19.302 1.00 61.66 114 PRO A C 1
ATOM 899 O O . PRO A 1 114 ? 19.688 -0.260 -19.355 1.00 61.66 114 PRO A O 1
ATOM 902 N N . GLY A 1 115 ? 17.565 -0.282 -20.093 1.00 55.81 115 GLY A N 1
ATOM 903 C CA . GLY A 1 115 ? 17.839 -1.236 -21.160 1.00 55.81 115 GLY A CA 1
ATOM 904 C C . GLY A 1 115 ? 18.987 -0.703 -22.009 1.00 55.81 115 GLY A C 1
ATOM 905 O O . GLY A 1 115 ? 18.921 0.435 -22.483 1.00 55.81 115 GLY A O 1
ATOM 906 N N . THR A 1 116 ? 20.049 -1.491 -22.168 1.00 53.22 116 THR A N 1
ATOM 907 C CA . THR A 1 116 ? 21.103 -1.202 -23.135 1.00 53.22 116 THR A CA 1
ATOM 908 C C . THR A 1 116 ? 20.435 -1.167 -24.496 1.00 53.22 116 THR A C 1
ATOM 910 O O . THR A 1 116 ? 20.134 -2.194 -25.097 1.00 53.22 116 THR A O 1
ATOM 913 N N . SER A 1 117 ? 20.129 0.037 -24.965 1.00 60.41 117 SER A N 1
ATOM 914 C CA . SER A 1 117 ? 19.727 0.224 -26.348 1.00 60.41 117 SER A CA 1
ATOM 915 C C . SER A 1 117 ? 20.932 -0.229 -27.168 1.00 60.41 117 SER A C 1
ATOM 917 O O . SER A 1 117 ? 22.040 0.212 -26.893 1.00 60.41 117 SER A O 1
ATOM 919 N N . LEU A 1 118 ? 20.768 -1.178 -28.084 1.00 57.56 118 LEU A N 1
ATOM 920 C CA . LEU A 1 118 ? 21.862 -1.656 -28.928 1.00 57.56 118 LEU A CA 1
ATOM 921 C C . LEU A 1 118 ? 21.725 -1.032 -30.314 1.00 57.56 118 LEU A C 1
ATOM 923 O O . LEU A 1 118 ? 20.621 -0.822 -30.814 1.00 57.56 118 LEU A O 1
ATOM 927 N N . CYS A 1 119 ? 22.852 -0.708 -30.936 1.00 52.12 119 CYS A N 1
ATOM 928 C CA . CYS A 1 119 ? 22.886 -0.235 -32.306 1.00 52.12 119 CYS A CA 1
ATOM 929 C C . CYS A 1 119 ? 22.449 -1.372 -33.234 1.00 52.12 119 CYS A C 1
ATOM 931 O O . CYS A 1 119 ? 23.069 -2.431 -33.233 1.00 52.12 119 CYS A O 1
ATOM 933 N N . VAL A 1 120 ? 21.434 -1.143 -34.069 1.00 58.88 120 VAL A N 1
ATOM 934 C CA . VAL A 1 120 ? 20.928 -2.153 -35.018 1.00 58.88 120 VAL A CA 1
ATOM 935 C C . VAL A 1 120 ? 22.002 -2.597 -36.025 1.00 58.88 120 VAL A C 1
ATOM 937 O O . VAL A 1 120 ? 21.974 -3.732 -36.483 1.00 58.88 120 VAL A O 1
ATOM 940 N N . ALA A 1 121 ? 22.978 -1.735 -36.337 1.00 58.50 121 ALA A N 1
ATOM 941 C CA . ALA A 1 121 ? 24.027 -2.032 -37.314 1.00 58.50 121 ALA A CA 1
ATOM 942 C C . ALA A 1 121 ? 25.175 -2.898 -36.762 1.00 58.50 121 ALA A C 1
ATOM 944 O O . ALA A 1 121 ? 25.721 -3.717 -37.494 1.00 58.50 121 ALA A O 1
ATOM 945 N N . CYS A 1 122 ? 25.566 -2.726 -35.494 1.00 55.03 122 CYS A N 1
ATOM 946 C CA . CYS A 1 122 ? 26.755 -3.394 -34.938 1.00 55.03 122 CYS A CA 1
ATOM 947 C C . CYS A 1 122 ? 26.511 -4.144 -33.622 1.00 55.03 122 CYS A C 1
ATOM 949 O O . CYS A 1 122 ? 27.451 -4.681 -33.037 1.00 55.03 122 CYS A O 1
ATOM 951 N N . ASN A 1 123 ? 25.271 -4.140 -33.129 1.00 54.94 123 ASN A N 1
ATOM 952 C CA . ASN A 1 123 ? 24.852 -4.683 -31.837 1.00 54.94 123 ASN A CA 1
ATOM 953 C C . ASN A 1 123 ? 25.636 -4.126 -30.626 1.00 54.94 123 ASN A C 1
ATOM 955 O O . ASN A 1 123 ? 25.635 -4.713 -29.547 1.00 54.94 123 ASN A O 1
ATOM 959 N N . GLY A 1 124 ? 26.330 -2.997 -30.803 1.00 50.47 124 GLY A N 1
ATOM 960 C CA . GLY A 1 124 ? 27.072 -2.312 -29.748 1.00 50.47 124 GLY A CA 1
ATOM 961 C C . GLY A 1 124 ? 26.160 -1.454 -28.863 1.00 50.47 124 GLY A C 1
ATOM 962 O O . GLY A 1 124 ? 25.110 -1.014 -29.330 1.00 50.47 124 GLY A O 1
ATOM 963 N N . PRO A 1 125 ? 26.540 -1.177 -27.605 1.00 53.56 125 PRO A N 1
ATOM 964 C CA . PRO A 1 125 ? 25.742 -0.352 -26.701 1.00 53.56 125 PRO A CA 1
ATOM 965 C C . PRO A 1 125 ? 25.585 1.082 -27.229 1.00 53.56 125 PRO A C 1
ATOM 967 O O . PRO A 1 125 ? 26.562 1.751 -27.560 1.00 53.56 125 PRO A O 1
ATOM 970 N N . LEU A 1 126 ? 24.342 1.556 -27.293 1.00 55.38 126 LEU A N 1
ATOM 971 C CA . LEU A 1 126 ? 23.971 2.956 -27.464 1.00 55.38 126 LEU A CA 1
ATOM 972 C C . LEU A 1 126 ? 24.022 3.601 -26.084 1.00 55.38 126 LEU A C 1
ATOM 974 O O . LEU A 1 126 ? 23.175 3.363 -25.222 1.00 55.38 126 LEU A O 1
ATOM 978 N N . THR A 1 127 ? 25.043 4.412 -25.861 1.00 52.56 127 THR A N 1
ATOM 979 C CA . THR A 1 127 ? 25.141 5.236 -24.662 1.00 52.56 127 THR A CA 1
ATOM 980 C C . THR A 1 127 ? 24.264 6.467 -24.859 1.00 52.56 127 THR A C 1
ATOM 982 O O . THR A 1 127 ? 24.495 7.244 -25.781 1.00 52.56 127 THR A O 1
ATOM 985 N N . SER A 1 128 ? 23.267 6.681 -23.997 1.00 47.03 128 SER A N 1
ATOM 986 C CA . SER A 1 128 ? 22.410 7.879 -24.043 1.00 47.03 128 SER A CA 1
ATOM 987 C C . SER A 1 128 ? 23.121 9.166 -23.598 1.00 47.03 128 SER A C 1
ATOM 989 O O . SER A 1 128 ? 22.483 10.202 -23.437 1.00 47.03 128 SER A O 1
ATOM 991 N N . THR A 1 129 ? 24.431 9.124 -23.370 1.00 39.69 129 THR A N 1
ATOM 992 C CA . THR A 1 129 ? 25.246 10.270 -22.969 1.00 39.69 129 THR A CA 1
ATOM 993 C C . THR A 1 129 ? 25.927 10.878 -24.188 1.00 39.69 129 THR A C 1
ATOM 995 O O . THR A 1 129 ? 27.130 10.733 -24.380 1.00 39.69 129 THR A O 1
ATOM 998 N N . ALA A 1 130 ? 25.152 11.565 -25.020 1.00 36.19 130 ALA A N 1
ATOM 999 C CA . ALA A 1 130 ? 25.688 12.565 -25.934 1.00 36.19 130 ALA A CA 1
ATOM 1000 C C . ALA A 1 130 ? 24.924 13.869 -25.705 1.00 36.19 130 ALA A C 1
ATOM 1002 O O . ALA A 1 130 ? 24.068 14.271 -26.485 1.00 36.19 130 ALA A O 1
ATOM 1003 N N . TRP A 1 131 ? 25.213 14.519 -24.579 1.00 35.12 131 TRP A N 1
ATOM 1004 C CA . TRP A 1 131 ? 25.096 15.969 -24.520 1.00 35.12 131 TRP A CA 1
ATOM 1005 C C . TRP A 1 131 ? 26.317 16.513 -25.254 1.00 35.12 131 TRP A C 1
ATOM 1007 O O . TRP A 1 131 ? 27.397 16.617 -24.681 1.00 35.12 131 TRP A O 1
ATOM 1017 N N . ALA A 1 132 ? 26.166 16.776 -26.546 1.00 28.52 132 ALA A N 1
ATOM 1018 C CA . ALA A 1 132 ? 27.146 17.509 -27.327 1.00 28.52 132 ALA A CA 1
ATOM 1019 C C . ALA A 1 132 ? 26.392 18.298 -28.398 1.00 28.52 132 ALA A C 1
ATOM 1021 O O . ALA A 1 132 ? 25.860 17.731 -29.345 1.00 28.52 132 ALA A O 1
ATOM 1022 N N . PHE A 1 133 ? 26.266 19.594 -28.115 1.00 27.91 133 PHE A N 1
ATOM 1023 C CA . PHE A 1 133 ? 26.242 20.725 -29.036 1.00 27.91 133 PHE A CA 1
ATOM 1024 C C . PHE A 1 133 ? 26.046 20.427 -30.530 1.00 27.91 133 PHE A C 1
ATOM 1026 O O . PHE A 1 133 ? 26.882 19.785 -31.150 1.00 27.91 133 PHE A O 1
ATOM 1033 N N . GLY A 1 134 ? 24.981 21.027 -31.074 1.00 30.89 134 GLY A N 1
ATOM 1034 C CA . GLY A 1 134 ? 24.908 21.608 -32.416 1.00 30.89 134 GLY A CA 1
ATOM 1035 C C . GLY A 1 134 ? 25.483 20.799 -33.576 1.00 30.89 134 GLY A C 1
ATOM 1036 O O . GLY A 1 134 ? 26.680 20.849 -33.834 1.00 30.89 134 GLY A O 1
ATOM 1037 N N . CYS A 1 135 ? 24.597 20.211 -34.375 1.00 26.20 135 CYS A N 1
ATOM 1038 C CA . CYS A 1 135 ? 24.828 20.135 -35.812 1.00 26.20 135 CYS A CA 1
ATOM 1039 C C . CYS A 1 135 ? 23.662 20.833 -36.503 1.00 26.20 135 CYS A C 1
ATOM 1041 O O . CYS A 1 135 ? 22.517 20.387 -36.406 1.00 26.20 135 CYS A O 1
ATOM 1043 N N . ASP A 1 136 ? 23.989 21.946 -37.148 1.00 28.33 136 ASP A N 1
ATOM 1044 C CA . ASP A 1 136 ? 23.138 22.622 -38.105 1.00 28.33 136 ASP A CA 1
ATOM 1045 C C . ASP A 1 136 ? 22.750 21.685 -39.262 1.00 28.33 136 ASP A C 1
ATOM 1047 O O . ASP A 1 136 ? 23.545 20.894 -39.768 1.00 28.33 136 ASP A O 1
ATOM 1051 N N . GLU A 1 137 ? 21.491 21.863 -39.645 1.00 30.58 137 GLU A N 1
ATOM 1052 C CA . GLU A 1 137 ? 20.792 21.547 -40.889 1.00 30.58 137 GLU A CA 1
ATOM 1053 C C . GLU A 1 137 ? 20.522 20.108 -41.386 1.00 30.58 137 GLU A C 1
ATOM 1055 O O . GLU A 1 137 ? 21.358 19.202 -41.345 1.00 30.58 137 GLU A O 1
ATOM 1060 N N . PRO A 1 138 ? 19.295 19.895 -41.919 1.00 39.19 138 PRO A N 1
ATOM 1061 C CA . PRO A 1 138 ? 18.770 18.598 -42.292 1.00 39.19 138 PRO A CA 1
ATOM 1062 C C . PRO A 1 138 ? 19.101 18.289 -43.753 1.00 39.19 138 PRO A C 1
ATOM 1064 O O . PRO A 1 138 ? 18.661 18.977 -44.671 1.00 39.19 138 PRO A O 1
ATOM 1067 N N . THR A 1 139 ? 19.774 17.173 -44.008 1.00 30.45 139 THR A N 1
ATOM 1068 C CA . THR A 1 139 ? 19.717 16.550 -45.335 1.00 30.45 139 THR A CA 1
ATOM 1069 C C . THR A 1 139 ? 19.086 15.176 -45.225 1.00 30.45 139 THR A C 1
ATOM 1071 O O . THR A 1 139 ? 19.723 14.130 -45.166 1.00 30.45 139 THR A O 1
ATOM 1074 N N . ALA A 1 140 ? 17.756 15.200 -45.225 1.00 41.94 140 ALA A N 1
ATOM 1075 C CA . ALA A 1 140 ? 16.956 14.070 -45.645 1.00 41.94 140 ALA A CA 1
ATOM 1076 C C . ALA A 1 140 ? 17.292 13.745 -47.105 1.00 41.94 140 ALA A C 1
ATOM 1078 O O . ALA A 1 140 ? 16.728 14.362 -48.003 1.00 41.94 140 ALA A O 1
ATOM 1079 N N . LYS A 1 141 ? 18.185 12.783 -47.357 1.00 29.31 141 LYS A N 1
ATOM 1080 C CA . LYS A 1 141 ? 18.238 12.059 -48.636 1.00 29.31 141 LYS A CA 1
ATOM 1081 C C . LYS A 1 141 ? 18.603 10.594 -48.396 1.00 29.31 141 LYS A C 1
ATOM 1083 O O . LYS A 1 141 ? 19.758 10.254 -48.204 1.00 29.31 141 LYS A O 1
ATOM 1088 N N . HIS A 1 142 ? 17.561 9.765 -48.460 1.00 32.59 142 HIS A N 1
ATOM 1089 C CA . HIS A 1 142 ? 17.575 8.324 -48.732 1.00 32.59 142 HIS A CA 1
ATOM 1090 C C . HIS A 1 142 ? 18.321 7.427 -47.735 1.00 32.59 142 HIS A C 1
ATOM 1092 O O . HIS A 1 142 ? 19.516 7.186 -47.834 1.00 32.59 142 HIS A O 1
ATOM 1098 N N . GLY A 1 143 ? 17.556 6.825 -46.826 1.00 29.52 143 GLY A N 1
ATOM 1099 C CA . GLY A 1 143 ? 18.040 5.734 -45.991 1.00 29.52 143 GLY A CA 1
ATOM 1100 C C . GLY A 1 143 ? 16.963 5.282 -45.024 1.00 29.52 143 GLY A C 1
ATOM 1101 O O . GLY A 1 143 ? 16.911 5.739 -43.888 1.00 29.52 143 GLY A O 1
ATOM 1102 N N . THR A 1 144 ? 16.071 4.415 -45.491 1.00 32.53 144 THR A N 1
ATOM 1103 C CA . THR A 1 144 ? 15.103 3.689 -44.670 1.00 32.53 144 THR A CA 1
ATOM 1104 C C . THR A 1 144 ? 15.819 3.027 -43.489 1.00 32.53 144 THR A C 1
ATOM 1106 O O . THR A 1 144 ? 16.418 1.966 -43.645 1.00 32.53 144 THR A O 1
ATOM 1109 N N . LEU A 1 145 ? 15.745 3.610 -42.291 1.00 30.12 145 LEU A N 1
ATOM 1110 C CA . LEU A 1 145 ? 16.017 2.861 -41.069 1.00 30.12 145 LEU A CA 1
ATOM 1111 C C . LEU A 1 145 ? 14.744 2.097 -40.728 1.00 30.12 145 LEU A C 1
ATOM 1113 O O . LEU A 1 145 ? 13.816 2.609 -40.103 1.00 30.12 145 LEU A O 1
ATOM 1117 N N . LEU A 1 146 ? 14.702 0.863 -41.229 1.00 27.62 146 LEU A N 1
ATOM 1118 C CA . LEU A 1 146 ? 13.725 -0.149 -40.870 1.00 27.62 146 LEU A CA 1
ATOM 1119 C C . LEU A 1 146 ? 13.645 -0.254 -39.342 1.00 27.62 146 LEU A C 1
ATOM 1121 O O . LEU A 1 146 ? 14.500 -0.843 -38.683 1.00 27.62 146 LEU A O 1
ATOM 1125 N N . CYS A 1 147 ? 12.565 0.290 -38.788 1.00 31.09 147 CYS A N 1
ATOM 1126 C CA . CYS A 1 147 ? 12.061 -0.091 -37.482 1.00 31.09 147 CYS A CA 1
ATOM 1127 C C . CYS A 1 147 ? 11.509 -1.515 -37.605 1.00 31.09 147 CYS A C 1
ATOM 1129 O O . CYS A 1 147 ? 10.305 -1.720 -37.767 1.00 31.09 147 CYS A O 1
ATOM 1131 N N . VAL A 1 148 ? 12.384 -2.521 -37.562 1.00 30.61 148 VAL A N 1
ATOM 1132 C CA . VAL A 1 148 ? 11.928 -3.890 -37.320 1.00 30.61 148 VAL A CA 1
ATOM 1133 C C . VAL A 1 148 ? 11.703 -4.007 -35.820 1.00 30.61 148 VAL A C 1
ATOM 1135 O O . VAL A 1 148 ? 12.576 -4.396 -35.048 1.00 30.61 148 VAL A O 1
ATOM 1138 N N . ARG A 1 149 ? 10.501 -3.603 -35.396 1.00 32.59 149 ARG A N 1
ATOM 1139 C CA . ARG A 1 149 ? 9.891 -4.075 -34.153 1.00 32.59 149 ARG A CA 1
ATOM 1140 C C . ARG A 1 149 ? 10.051 -5.597 -34.117 1.00 32.59 149 ARG A C 1
ATOM 1142 O O . ARG A 1 149 ? 9.344 -6.295 -34.839 1.00 32.59 149 ARG A O 1
ATOM 1149 N N . SER A 1 150 ? 10.907 -6.119 -33.243 1.00 30.73 150 SER A N 1
ATOM 1150 C CA . SER A 1 150 ? 10.640 -7.445 -32.693 1.00 30.73 150 SER A CA 1
ATOM 1151 C C . SER A 1 150 ? 9.378 -7.296 -31.848 1.00 30.73 150 SER A C 1
ATOM 1153 O O . SER A 1 150 ? 9.365 -6.629 -30.812 1.00 30.73 150 SER A O 1
ATOM 1155 N N . MET A 1 151 ? 8.269 -7.783 -32.396 1.00 29.91 151 MET A N 1
ATOM 1156 C CA . MET A 1 151 ? 6.955 -7.735 -31.780 1.00 29.91 151 MET A CA 1
ATOM 1157 C C . MET A 1 151 ? 6.985 -8.513 -30.461 1.00 29.91 151 MET A C 1
ATOM 1159 O O . MET A 1 151 ? 7.015 -9.737 -30.457 1.00 29.91 151 MET A O 1
ATOM 1163 N N . HIS A 1 152 ? 6.843 -7.808 -29.340 1.00 27.72 152 HIS A N 1
ATOM 1164 C CA . HIS A 1 152 ? 5.955 -8.287 -28.290 1.00 27.72 152 HIS A CA 1
ATOM 1165 C C . HIS A 1 152 ? 4.928 -7.199 -27.984 1.00 27.72 152 HIS A C 1
ATOM 1167 O O . HIS A 1 152 ? 5.236 -6.034 -27.738 1.00 27.72 152 HIS A O 1
ATOM 1173 N N . ARG A 1 153 ? 3.675 -7.599 -28.159 1.00 30.38 153 ARG A N 1
ATOM 1174 C CA . ARG A 1 153 ? 2.483 -6.777 -28.306 1.00 30.38 153 ARG A CA 1
ATOM 1175 C C . ARG A 1 153 ? 2.020 -6.242 -26.953 1.00 30.38 153 ARG A C 1
ATOM 1177 O O . ARG A 1 153 ? 1.490 -7.003 -26.155 1.00 30.38 153 ARG A O 1
ATOM 1184 N N . SER A 1 154 ? 2.094 -4.932 -26.756 1.00 28.42 154 SER A N 1
ATOM 1185 C CA . SER A 1 154 ? 1.130 -4.221 -25.910 1.00 28.42 154 SER A CA 1
ATOM 1186 C C . SER A 1 154 ? 1.042 -2.763 -26.346 1.00 28.42 154 SER A C 1
ATOM 1188 O O . SER A 1 154 ? 2.003 -2.004 -26.292 1.00 28.42 154 SER A O 1
ATOM 1190 N N . VAL A 1 155 ? -0.143 -2.464 -26.859 1.00 32.59 155 VAL A N 1
ATOM 1191 C CA . VAL A 1 155 ? -0.666 -1.212 -27.395 1.00 32.59 155 VAL A CA 1
ATOM 1192 C C . VAL A 1 155 ? -0.430 -0.042 -26.436 1.00 32.59 155 VAL A C 1
ATOM 1194 O O . VAL A 1 155 ? -0.846 -0.105 -25.281 1.00 32.59 155 VAL A O 1
ATOM 1197 N N . ILE A 1 156 ? 0.179 1.030 -26.943 1.00 32.09 156 ILE A N 1
ATOM 1198 C CA . ILE A 1 156 ? -0.097 2.396 -26.495 1.00 32.09 156 ILE A CA 1
ATOM 1199 C C . ILE A 1 156 ? -0.458 3.166 -27.762 1.00 32.09 156 ILE A C 1
ATOM 1201 O O . ILE A 1 156 ? 0.375 3.330 -28.655 1.00 32.09 156 ILE A O 1
ATOM 1205 N N . ASP A 1 157 ? -1.731 3.539 -27.838 1.00 31.61 157 ASP A N 1
ATOM 1206 C CA . ASP A 1 157 ? -2.264 4.495 -28.795 1.00 31.61 157 ASP A CA 1
ATOM 1207 C C . ASP A 1 157 ? -1.679 5.875 -28.475 1.00 31.61 157 ASP A C 1
ATOM 1209 O O . ASP A 1 157 ? -2.034 6.494 -27.474 1.00 31.61 157 ASP A O 1
ATOM 1213 N N . ASP A 1 158 ? -0.774 6.346 -29.327 1.00 33.78 158 ASP A N 1
ATOM 1214 C CA . ASP A 1 158 ? -0.472 7.767 -29.479 1.00 33.78 158 ASP A CA 1
ATOM 1215 C C . ASP A 1 158 ? -0.498 8.085 -30.985 1.00 33.78 158 ASP A C 1
ATOM 1217 O O . ASP A 1 158 ? 0.398 7.652 -31.719 1.00 33.78 158 ASP A O 1
ATOM 1221 N N . PRO A 1 159 ? -1.528 8.791 -31.485 1.00 29.97 159 PRO A N 1
ATOM 1222 C CA . PRO A 1 159 ? -1.660 9.112 -32.902 1.00 29.97 159 PRO A CA 1
ATOM 1223 C C . PRO A 1 159 ? -0.723 10.244 -33.361 1.00 29.97 159 PRO A C 1
ATOM 1225 O O . PRO A 1 159 ? -0.781 10.625 -34.527 1.00 29.97 159 PRO A O 1
ATOM 1228 N N . SER A 1 160 ? 0.155 10.773 -32.497 1.00 34.41 160 SER A N 1
ATOM 1229 C CA . SER A 1 160 ? 1.122 11.820 -32.866 1.00 34.41 160 SER A CA 1
ATOM 1230 C C . SER A 1 160 ? 2.521 11.307 -33.255 1.00 34.41 160 SER A C 1
ATOM 1232 O O . SER A 1 160 ? 3.322 12.073 -33.783 1.00 34.41 160 SER A O 1
ATOM 1234 N N . GLY A 1 161 ? 2.799 10.003 -33.104 1.00 35.09 161 GLY A N 1
ATOM 1235 C CA . GLY A 1 161 ? 3.712 9.241 -33.974 1.00 35.09 161 GLY A CA 1
ATOM 1236 C C . GLY A 1 161 ? 5.168 9.705 -34.167 1.00 35.09 161 GLY A C 1
ATOM 1237 O O . GLY A 1 161 ? 5.817 9.199 -35.080 1.00 35.09 161 GLY A O 1
ATOM 1238 N N . LEU A 1 162 ? 5.718 10.607 -33.351 1.00 30.45 162 LEU A N 1
ATOM 1239 C CA . LEU A 1 162 ? 7.088 11.115 -33.508 1.00 30.45 162 LEU A CA 1
ATOM 1240 C C . LEU A 1 162 ? 7.813 11.188 -32.158 1.00 30.45 162 LEU A C 1
ATOM 1242 O O . LEU A 1 162 ? 7.927 12.239 -31.539 1.00 30.45 162 LEU A O 1
ATOM 1246 N N . ILE A 1 163 ? 8.373 10.058 -31.719 1.00 31.52 163 ILE A N 1
ATOM 1247 C CA . ILE A 1 163 ? 9.466 10.063 -30.738 1.00 31.52 163 ILE A CA 1
ATOM 1248 C C . ILE A 1 163 ? 10.764 9.815 -31.509 1.00 31.52 163 ILE A C 1
ATOM 1250 O O . ILE A 1 163 ? 11.201 8.678 -31.684 1.00 31.52 163 ILE A O 1
ATOM 1254 N N . SER A 1 164 ? 11.386 10.892 -31.995 1.00 34.25 164 SER A N 1
ATOM 1255 C CA . SER A 1 164 ? 12.738 10.855 -32.555 1.00 34.25 164 SER A CA 1
ATOM 1256 C C . SER A 1 164 ? 13.756 10.787 -31.415 1.00 34.25 164 SER A C 1
ATOM 1258 O O . SER A 1 164 ? 14.152 11.806 -30.851 1.00 34.25 164 SER A O 1
ATOM 1260 N N . ARG A 1 165 ? 14.192 9.582 -31.043 1.00 37.84 165 ARG A N 1
ATOM 1261 C CA . ARG A 1 165 ? 15.389 9.410 -30.207 1.00 37.84 165 ARG A CA 1
ATOM 1262 C C . ARG A 1 165 ? 16.545 8.956 -31.089 1.00 37.84 165 ARG A C 1
ATOM 1264 O O . ARG A 1 165 ? 16.702 7.770 -31.355 1.00 37.84 165 ARG A O 1
ATOM 1271 N N . THR A 1 166 ? 17.341 9.914 -31.556 1.00 41.91 166 THR A N 1
ATOM 1272 C CA . THR A 1 166 ? 18.625 9.661 -32.220 1.00 41.91 166 THR A CA 1
ATOM 1273 C C . THR A 1 166 ? 19.666 9.296 -31.162 1.00 41.91 166 THR A C 1
ATOM 1275 O O . THR A 1 166 ? 20.027 10.130 -30.335 1.00 41.91 166 THR A O 1
ATOM 1278 N N . GLY A 1 167 ? 20.131 8.047 -31.158 1.00 41.91 167 GLY A N 1
ATOM 1279 C CA . GLY A 1 167 ? 21.298 7.619 -30.383 1.00 41.91 167 GLY A CA 1
ATOM 1280 C C . GLY A 1 167 ? 22.513 7.476 -31.298 1.00 41.91 167 GLY A C 1
ATOM 1281 O O . GLY A 1 167 ? 22.392 6.920 -32.387 1.00 41.91 167 GLY A O 1
ATOM 1282 N N . THR A 1 168 ? 23.678 7.959 -30.873 1.00 44.78 168 THR A N 1
ATOM 1283 C CA . THR A 1 168 ? 24.947 7.783 -31.593 1.00 44.78 168 THR A CA 1
ATOM 1284 C C . THR A 1 168 ? 25.676 6.535 -31.085 1.00 44.78 168 THR A C 1
ATOM 1286 O O . THR A 1 168 ? 25.760 6.283 -29.884 1.00 44.78 168 THR A O 1
ATOM 1289 N N . CYS A 1 169 ? 26.188 5.712 -32.005 1.00 40.28 169 CYS A N 1
ATOM 1290 C CA . CYS A 1 169 ? 27.002 4.540 -31.683 1.00 40.28 169 CYS A CA 1
ATOM 1291 C C . CYS A 1 169 ? 28.478 4.854 -31.951 1.00 40.28 169 CYS A C 1
ATOM 1293 O O . CYS A 1 169 ? 28.854 5.077 -33.097 1.00 40.28 169 CYS A O 1
ATOM 1295 N N . SER A 1 170 ? 29.330 4.797 -30.924 1.00 46.88 170 SER A N 1
ATOM 1296 C CA . SER A 1 170 ? 30.773 5.085 -31.027 1.00 46.88 170 SER A CA 1
ATOM 1297 C C . SER A 1 170 ? 31.569 4.096 -31.894 1.00 46.88 170 SER A C 1
ATOM 1299 O O . SER A 1 170 ? 32.717 4.368 -32.232 1.00 46.88 170 SER A O 1
ATOM 1301 N N . ARG A 1 171 ? 30.976 2.952 -32.265 1.00 43.69 171 ARG A N 1
ATOM 1302 C CA . ARG A 1 171 ? 31.581 1.947 -33.159 1.00 43.69 171 ARG A CA 1
ATOM 1303 C C . ARG A 1 171 ? 31.190 2.093 -34.627 1.00 43.69 171 ARG A C 1
ATOM 1305 O O . ARG A 1 171 ? 31.808 1.449 -35.468 1.00 43.69 171 ARG A O 1
ATOM 1312 N N . CYS A 1 172 ? 30.176 2.895 -34.941 1.00 43.28 172 CYS A N 1
ATOM 1313 C CA . CYS A 1 172 ? 29.755 3.116 -36.318 1.00 43.28 172 CYS A CA 1
ATOM 1314 C C . CYS A 1 172 ? 30.330 4.456 -36.778 1.00 43.28 172 CYS A C 1
ATOM 1316 O O . CYS A 1 172 ? 29.754 5.506 -36.507 1.00 43.28 172 CYS A O 1
ATOM 1318 N N . LEU A 1 173 ? 31.487 4.424 -37.445 1.00 45.12 173 LEU A N 1
ATOM 1319 C CA . LEU A 1 173 ? 31.939 5.570 -38.237 1.00 45.12 173 LEU A CA 1
ATOM 1320 C C . LEU A 1 173 ? 30.863 5.894 -39.288 1.00 45.12 173 LEU A C 1
ATOM 1322 O O . LEU A 1 173 ? 30.213 4.962 -39.776 1.00 45.12 173 LEU A O 1
ATOM 1326 N N . PRO A 1 174 ? 30.660 7.173 -39.657 1.00 38.69 174 PRO A N 1
ATOM 1327 C CA . PRO A 1 174 ? 29.779 7.500 -40.765 1.00 38.69 174 PRO A CA 1
ATOM 1328 C C . PRO A 1 174 ? 30.282 6.754 -42.002 1.00 38.69 174 PRO A C 1
ATOM 1330 O O . PRO A 1 174 ? 31.420 6.947 -42.436 1.00 38.69 174 PRO A O 1
ATOM 1333 N N . ILE A 1 175 ? 29.441 5.872 -42.543 1.00 33.16 175 ILE A N 1
ATOM 1334 C CA . ILE A 1 175 ? 29.659 5.313 -43.871 1.00 33.16 175 ILE A CA 1
ATOM 1335 C C . ILE A 1 175 ? 29.574 6.516 -44.809 1.00 33.16 175 ILE A C 1
ATOM 1337 O O . ILE A 1 175 ? 28.495 7.073 -45.004 1.00 33.16 175 ILE A O 1
ATOM 1341 N N . ARG A 1 176 ? 30.725 6.971 -45.317 1.00 27.17 176 ARG A N 1
ATOM 1342 C CA . ARG A 1 176 ? 30.757 7.897 -46.448 1.00 27.17 176 ARG A CA 1
ATOM 1343 C C . ARG A 1 176 ? 30.131 7.151 -47.623 1.00 27.17 176 ARG A C 1
ATOM 1345 O O . ARG A 1 176 ? 30.701 6.155 -48.066 1.00 27.17 176 ARG A O 1
ATOM 1352 N N . VAL A 1 177 ? 28.949 7.594 -48.040 1.00 29.14 177 VAL A N 1
ATOM 1353 C CA . VAL A 1 177 ? 28.376 7.260 -49.348 1.00 29.14 177 VAL A CA 1
ATOM 1354 C C . VAL A 1 177 ? 28.981 8.211 -50.367 1.00 29.14 177 VAL A C 1
ATOM 1356 O O . VAL A 1 177 ? 29.061 9.417 -50.039 1.00 29.14 177 VAL A O 1
#

Sequence (177 aa):
EAQERRIATVLARWQANGFSFPLRGEAQELAAAYHLFMKMLHSCEPNCKTRVAPESGRIEVRATRSIRQGEALTFDYTGGEAAETPALVDRRALLRRRGFECLCSRCERESRGPGTSLCVACNGPLTSTAWAFGCDEPTAKHGTLLCVRSMHRSVIDDPSGLISRTGTCSRCLPIRV

InterPro domains:
  IPR001214 SET domain [PF00856] (40-77)
  IPR001214 SET domain [PS50280] (1-78)
  IPR046341 SET domain superfamily [G3DSA:2.170.270.10] (2-113)
  IPR046341 SET domain superfamily [SSF82199] (42-108)